Protein AF-A0A920FB20-F1 (afdb_monomer_lite)

Secondary structure (DSSP, 8-state):
--HHHHHHHHHHHT--GGG--HHHHH--HHHHHHHHHH-SSPBPTTS-B-

Structure (mmCIF, N/CA/C/O backbone):
data_AF-A0A920FB20-F1
#
_entry.id   AF-A0A920FB20-F1
#
loop_
_atom_site.group_PDB
_atom_site.id
_atom_site.type_symbol
_atom_site.label_atom_id
_atom_site.label_alt_id
_atom_site.label_comp_id
_atom_site.label_asym_id
_atom_site.label_entity_id
_atom_site.label_seq_id
_atom_site.pdbx_PDB_ins_code
_atom_site.Cartn_x
_atom_site.Cartn_y
_atom_site.Cartn_z
_atom_site.occupancy
_atom_site.B_iso_or_equiv
_atom_site.auth_seq_id
_atom_site.auth_comp_id
_atom_site.auth_asym_id
_atom_site.auth_atom_id
_atom_site.pdbx_PDB_model_num
ATOM 1 N N . MET A 1 1 ? -15.827 13.549 9.933 1.00 62.47 1 MET A N 1
ATOM 2 C CA . MET A 1 1 ? -14.549 13.136 9.306 1.00 62.47 1 MET A CA 1
ATOM 3 C C . MET A 1 1 ? -14.259 14.064 8.143 1.00 62.47 1 MET A C 1
ATOM 5 O O . MET A 1 1 ? -15.189 14.350 7.399 1.00 62.47 1 MET A O 1
ATOM 9 N N . SER A 1 2 ? -13.025 14.560 8.024 1.00 84.75 2 SER A N 1
ATOM 10 C CA . SER A 1 2 ? -12.593 15.362 6.872 1.00 84.75 2 SER A CA 1
ATOM 11 C C . SER A 1 2 ? -12.611 14.517 5.593 1.00 84.75 2 SER A C 1
ATOM 13 O O . SER A 1 2 ? -12.441 13.299 5.659 1.00 84.75 2 SER A O 1
ATOM 15 N N . GLU A 1 3 ? -12.797 15.154 4.436 1.00 86.69 3 GLU A N 1
ATOM 16 C CA . GLU A 1 3 ? -12.718 14.488 3.121 1.00 86.69 3 GLU A CA 1
ATOM 17 C C . GLU A 1 3 ? -11.383 13.755 2.935 1.00 86.69 3 GLU A C 1
ATOM 19 O O . GLU A 1 3 ? -11.340 12.619 2.476 1.00 86.69 3 GLU A O 1
ATOM 24 N N . GLN A 1 4 ? -10.293 14.343 3.429 1.00 85.81 4 GLN A N 1
ATOM 25 C CA . GLN A 1 4 ? -8.969 13.732 3.379 1.00 85.81 4 GLN A CA 1
ATOM 26 C C . GLN A 1 4 ? -8.889 12.397 4.137 1.00 85.81 4 GLN A C 1
ATOM 28 O O . GLN A 1 4 ? -8.296 11.452 3.628 1.00 85.81 4 GLN A O 1
ATOM 33 N N . ASN A 1 5 ? -9.530 12.277 5.306 1.00 90.12 5 ASN A N 1
ATOM 34 C CA . ASN A 1 5 ? -9.560 11.007 6.038 1.00 90.12 5 ASN A CA 1
ATOM 35 C C . ASN A 1 5 ? -10.386 9.940 5.312 1.00 90.12 5 ASN A C 1
ATOM 37 O O . ASN A 1 5 ? -10.046 8.765 5.391 1.00 90.12 5 ASN A O 1
ATOM 41 N N . LYS A 1 6 ? -11.468 10.323 4.620 1.00 91.75 6 LYS A N 1
ATOM 42 C CA . LYS A 1 6 ? -12.256 9.366 3.828 1.00 91.75 6 LYS A CA 1
ATOM 43 C C . LYS A 1 6 ? -11.421 8.805 2.677 1.00 91.75 6 LYS A C 1
ATOM 45 O O . LYS A 1 6 ? -11.364 7.590 2.523 1.00 91.75 6 LYS A O 1
ATOM 50 N N . ASN A 1 7 ? -10.705 9.676 1.966 1.00 94.31 7 ASN A N 1
ATOM 51 C CA . ASN A 1 7 ? -9.814 9.275 0.877 1.00 94.31 7 ASN A CA 1
ATOM 52 C C . ASN A 1 7 ? -8.680 8.363 1.369 1.00 94.31 7 ASN A C 1
ATOM 54 O O . ASN A 1 7 ? -8.362 7.378 0.712 1.00 94.31 7 ASN A O 1
ATOM 58 N N . GLU A 1 8 ? -8.089 8.645 2.537 1.00 95.69 8 GLU A N 1
ATOM 59 C CA . GLU A 1 8 ? -7.060 7.772 3.121 1.00 95.69 8 GLU A CA 1
ATOM 60 C C . GLU A 1 8 ? -7.611 6.383 3.487 1.00 95.69 8 GLU A C 1
ATOM 62 O O . GLU A 1 8 ? -6.935 5.384 3.256 1.00 95.69 8 GLU A O 1
ATOM 67 N N . ILE A 1 9 ? -8.839 6.294 4.010 1.00 95.25 9 ILE A N 1
ATOM 68 C CA . ILE A 1 9 ? -9.483 5.008 4.327 1.00 95.25 9 ILE A CA 1
ATOM 69 C C . ILE A 1 9 ? -9.786 4.209 3.054 1.00 95.25 9 ILE A C 1
ATOM 71 O O . ILE A 1 9 ? -9.571 2.998 3.032 1.00 95.25 9 ILE A O 1
ATOM 75 N N . GLU A 1 10 ? -10.285 4.854 1.997 1.00 95.50 10 GLU A N 1
ATOM 76 C CA . GLU A 1 10 ? -10.522 4.185 0.710 1.00 95.50 10 GLU A CA 1
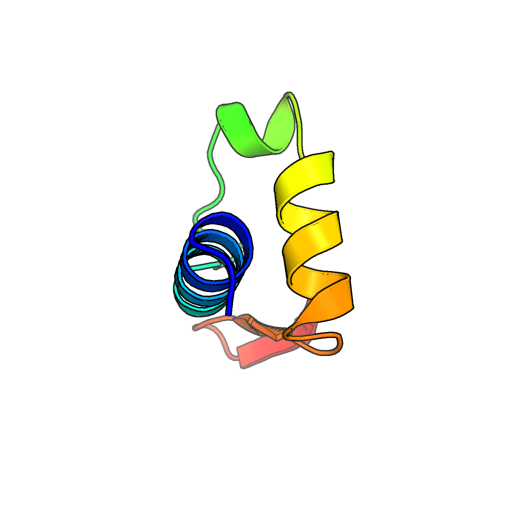ATOM 77 C C . GLU A 1 10 ? -9.220 3.709 0.068 1.00 95.50 10 GLU A C 1
ATOM 79 O O . GLU A 1 10 ? -9.150 2.575 -0.402 1.00 95.50 10 GLU A O 1
ATOM 84 N N . LEU A 1 11 ? -8.171 4.532 0.115 1.00 94.88 11 LEU A N 1
ATOM 85 C CA . LEU A 1 11 ? -6.839 4.153 -0.348 1.00 94.88 11 LEU A CA 1
ATOM 86 C C . LEU A 1 11 ? -6.331 2.913 0.393 1.00 94.88 11 LEU A C 1
ATOM 88 O O . LEU A 1 11 ? -5.900 1.960 -0.243 1.00 94.88 11 LEU A O 1
ATOM 92 N N . VAL A 1 12 ? -6.428 2.896 1.725 1.00 96.12 12 VAL A N 1
ATOM 93 C CA . VAL A 1 12 ? -5.992 1.759 2.552 1.00 96.12 12 VAL A CA 1
ATOM 94 C C . VAL A 1 12 ? -6.791 0.494 2.258 1.00 96.12 12 VAL A C 1
ATOM 96 O O . VAL A 1 12 ? -6.222 -0.589 2.236 1.00 96.12 12 VAL A O 1
ATOM 99 N N . ARG A 1 13 ? -8.099 0.607 2.012 1.00 94.38 13 ARG A N 1
ATOM 100 C CA . ARG A 1 13 ? -8.950 -0.547 1.674 1.00 94.38 13 ARG A CA 1
ATOM 101 C C . ARG A 1 13 ? -8.596 -1.196 0.341 1.00 94.38 13 ARG A C 1
ATOM 103 O O . ARG A 1 13 ? -8.826 -2.389 0.191 1.00 94.38 13 ARG A O 1
ATOM 110 N N . ASN A 1 14 ? -8.082 -0.411 -0.600 1.00 93.88 14 ASN A N 1
ATOM 111 C CA . ASN A 1 14 ? -7.738 -0.864 -1.945 1.00 93.88 14 ASN A CA 1
ATOM 112 C C . ASN A 1 14 ? -6.232 -1.113 -2.121 1.00 93.88 14 ASN A C 1
ATOM 114 O O . ASN A 1 14 ? -5.792 -1.384 -3.236 1.00 93.88 14 ASN A O 1
ATOM 118 N N . PHE A 1 15 ? -5.436 -0.971 -1.058 1.00 95.25 15 PHE A N 1
ATOM 119 C CA . PHE A 1 15 ? -4.003 -1.213 -1.120 1.00 95.25 15 PHE A CA 1
ATOM 120 C C . PHE A 1 15 ? -3.724 -2.712 -1.282 1.00 95.25 15 PHE A C 1
ATOM 122 O O . PHE A 1 15 ? -4.317 -3.542 -0.604 1.00 95.25 15 PHE A O 1
ATOM 129 N N . ASP A 1 16 ? -2.805 -3.043 -2.184 1.00 95.12 16 ASP A N 1
ATOM 130 C CA . ASP A 1 16 ? -2.228 -4.376 -2.316 1.00 95.12 16 ASP A CA 1
ATOM 131 C C . ASP A 1 16 ? -0.772 -4.209 -2.745 1.00 95.12 16 ASP A C 1
ATOM 133 O O . ASP A 1 16 ? -0.482 -3.626 -3.796 1.00 95.12 16 ASP A O 1
ATOM 137 N N . LEU A 1 17 ? 0.149 -4.718 -1.925 1.00 93.81 17 LEU A N 1
ATOM 138 C CA . LEU A 1 17 ? 1.582 -4.640 -2.186 1.00 93.81 17 LEU A CA 1
ATOM 139 C C . LEU A 1 17 ? 1.970 -5.274 -3.533 1.00 93.81 17 LEU A C 1
AT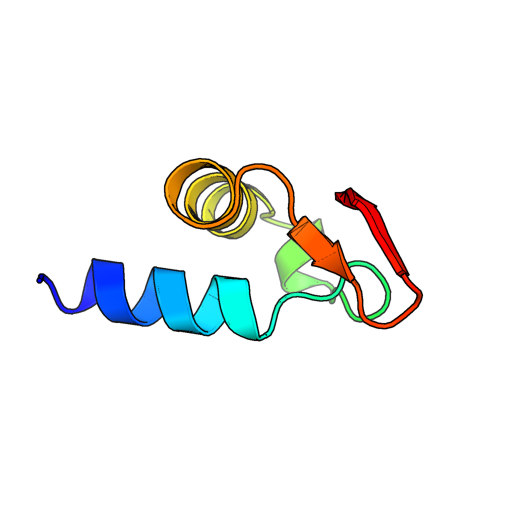OM 141 O O . LEU A 1 17 ? 2.911 -4.813 -4.175 1.00 93.81 17 LEU A O 1
ATOM 145 N N . ASN A 1 18 ? 1.244 -6.297 -3.988 1.00 93.62 18 ASN A N 1
ATOM 146 C CA . ASN A 1 18 ? 1.530 -6.986 -5.250 1.00 93.62 18 ASN A CA 1
ATOM 147 C C . ASN A 1 18 ? 1.064 -6.210 -6.490 1.00 93.62 18 ASN A C 1
ATOM 149 O O . ASN A 1 18 ? 1.445 -6.558 -7.608 1.00 93.62 18 ASN A O 1
ATOM 153 N N . LEU A 1 19 ? 0.242 -5.173 -6.305 1.00 95.00 19 LEU A N 1
ATOM 154 C CA . LEU A 1 19 ? -0.348 -4.367 -7.376 1.00 95.00 19 LEU A CA 1
ATOM 155 C C . LEU A 1 19 ? 0.165 -2.919 -7.379 1.00 95.00 19 LEU A C 1
ATOM 157 O O . LEU A 1 19 ? -0.406 -2.069 -8.062 1.00 95.00 19 LEU A O 1
ATOM 161 N N . ILE A 1 20 ? 1.230 -2.623 -6.624 1.00 93.00 20 ILE A N 1
ATOM 162 C CA . ILE A 1 20 ? 1.815 -1.279 -6.577 1.00 93.00 20 ILE A CA 1
ATOM 163 C C . ILE A 1 20 ? 2.342 -0.841 -7.944 1.00 93.00 20 ILE A C 1
ATOM 165 O O . ILE A 1 20 ? 2.870 -1.631 -8.730 1.00 93.00 20 ILE A O 1
ATOM 169 N N . ASP A 1 21 ? 2.245 0.455 -8.206 1.00 92.75 21 ASP A N 1
ATOM 170 C CA . ASP A 1 21 ? 2.638 1.063 -9.466 1.00 92.75 21 ASP A CA 1
ATOM 171 C C . ASP A 1 21 ? 3.871 1.975 -9.320 1.00 92.75 21 A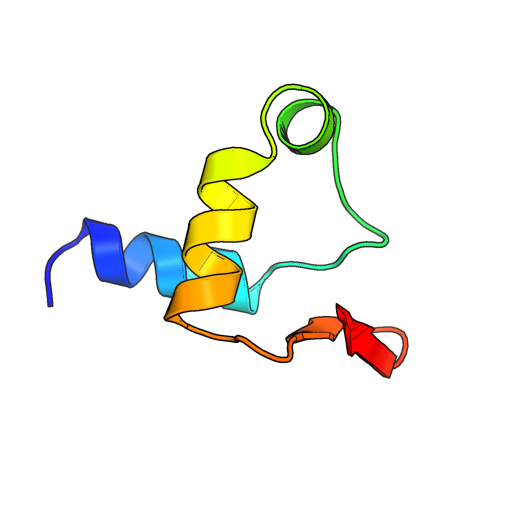SP A C 1
ATOM 173 O O . ASP A 1 21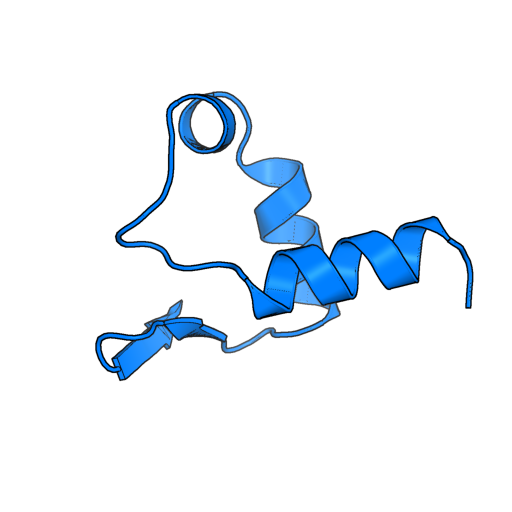 ? 4.505 2.099 -8.264 1.00 92.75 21 ASP A O 1
ATOM 177 N N . LYS A 1 22 ? 4.239 2.636 -10.423 1.00 96.06 22 LYS A N 1
ATOM 178 C CA . LYS A 1 22 ? 5.367 3.573 -10.447 1.00 96.06 22 LYS A CA 1
ATOM 179 C C . LYS A 1 22 ? 5.133 4.791 -9.547 1.00 96.06 22 LYS A C 1
ATOM 181 O O . LYS A 1 22 ? 6.112 5.359 -9.054 1.00 96.06 22 LYS A O 1
ATOM 186 N N . GLU A 1 23 ? 3.884 5.206 -9.344 1.00 93.38 23 GLU A N 1
ATOM 187 C CA . GLU A 1 23 ? 3.560 6.343 -8.481 1.00 93.38 23 GLU A CA 1
ATOM 188 C C . GLU A 1 23 ? 3.896 6.016 -7.028 1.00 93.38 23 GLU A C 1
ATOM 190 O O . GLU A 1 23 ? 4.619 6.781 -6.383 1.00 93.38 23 GLU A O 1
ATOM 195 N N . PHE A 1 24 ? 3.494 4.832 -6.557 1.00 94.50 24 PHE A N 1
ATOM 196 C CA . PHE A 1 24 ? 3.861 4.344 -5.230 1.00 94.50 24 PHE A CA 1
ATOM 197 C C . PHE A 1 24 ? 5.380 4.223 -5.062 1.00 94.50 24 PHE A C 1
ATOM 199 O O . PHE A 1 24 ? 5.925 4.687 -4.063 1.00 94.50 24 PHE A O 1
ATOM 206 N N . ILE A 1 25 ? 6.089 3.664 -6.051 1.00 94.94 25 ILE A N 1
ATOM 207 C CA . ILE A 1 25 ? 7.557 3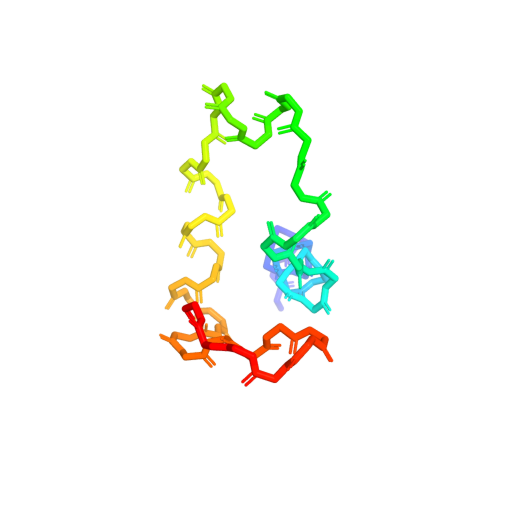.524 -5.997 1.00 94.94 25 ILE A CA 1
ATOM 208 C C . ILE A 1 25 ? 8.247 4.893 -5.906 1.00 94.94 25 ILE A C 1
ATOM 210 O O . ILE A 1 25 ? 9.234 5.053 -5.190 1.00 94.94 25 ILE A O 1
ATOM 214 N N . THR A 1 26 ? 7.733 5.887 -6.631 1.00 97.94 26 THR A N 1
ATOM 215 C CA . THR A 1 26 ? 8.325 7.231 -6.677 1.00 97.94 26 THR A CA 1
ATOM 216 C C . THR A 1 26 ? 8.027 8.024 -5.403 1.00 97.94 26 THR A C 1
ATOM 218 O O . THR A 1 26 ? 8.856 8.824 -4.969 1.00 97.94 26 THR A O 1
ATOM 221 N N . ASN A 1 27 ? 6.857 7.817 -4.792 1.00 97.12 27 ASN A N 1
ATOM 222 C CA . ASN A 1 27 ? 6.448 8.522 -3.582 1.00 97.12 27 ASN A CA 1
ATOM 223 C C . ASN A 1 27 ? 5.541 7.652 -2.687 1.00 97.12 27 ASN A C 1
ATOM 225 O O . ASN A 1 27 ? 4.320 7.825 -2.691 1.00 97.12 27 ASN A O 1
ATOM 229 N N . PRO A 1 28 ? 6.115 6.762 -1.860 1.00 96.31 28 PRO A N 1
ATOM 230 C CA . PRO A 1 28 ? 5.329 5.846 -1.031 1.00 96.31 28 PRO A CA 1
ATOM 231 C C . PRO A 1 28 ? 4.772 6.514 0.235 1.00 96.31 28 PRO A C 1
ATOM 233 O O . PRO A 1 28 ? 3.882 5.978 0.895 1.00 96.31 28 PRO A O 1
ATOM 236 N N . PHE A 1 29 ? 5.293 7.686 0.615 1.00 96.69 29 PHE A N 1
ATOM 237 C CA . PHE A 1 29 ? 5.019 8.305 1.915 1.00 96.69 29 PHE A CA 1
ATOM 238 C C . PHE A 1 29 ? 3.535 8.593 2.194 1.00 96.69 29 PHE A C 1
ATOM 240 O O . PHE A 1 29 ? 3.117 8.370 3.334 1.00 96.69 29 PHE A O 1
ATOM 247 N N . PRO A 1 30 ? 2.718 9.060 1.228 1.00 95.56 30 PRO A N 1
ATOM 248 C CA . PRO A 1 30 ? 1.289 9.262 1.456 1.00 95.56 30 PRO A CA 1
ATOM 249 C C . PRO A 1 30 ? 0.567 7.952 1.787 1.00 95.56 30 PRO A C 1
ATOM 251 O O . PRO A 1 30 ? -0.164 7.896 2.775 1.00 95.56 30 PRO A O 1
ATOM 254 N N . THR A 1 31 ? 0.837 6.891 1.023 1.00 95.62 31 THR A N 1
ATOM 255 C CA . THR A 1 31 ? 0.246 5.563 1.226 1.00 95.62 31 THR A CA 1
ATOM 256 C C . THR A 1 31 ? 0.690 4.955 2.551 1.00 95.62 31 THR A C 1
ATOM 258 O O . THR A 1 31 ? -0.150 4.560 3.354 1.00 95.62 31 THR A O 1
ATOM 261 N N . CYS A 1 32 ? 1.990 4.982 2.860 1.00 96.00 32 CYS A N 1
ATOM 262 C CA . CYS A 1 32 ? 2.502 4.491 4.142 1.00 96.00 32 CYS A CA 1
ATOM 263 C C . CYS A 1 32 ? 1.938 5.274 5.338 1.00 96.00 32 CYS A C 1
ATOM 265 O O . CYS A 1 32 ? 1.694 4.698 6.398 1.00 96.00 32 CYS A O 1
ATOM 267 N N . ARG A 1 33 ? 1.704 6.588 5.194 1.00 96.75 33 ARG A N 1
ATOM 268 C CA . ARG A 1 33 ? 1.044 7.391 6.235 1.00 96.75 33 ARG A CA 1
ATOM 269 C C . ARG A 1 33 ? -0.396 6.931 6.450 1.00 96.75 33 ARG A C 1
ATOM 271 O O . ARG A 1 33 ? -0.791 6.760 7.600 1.00 96.75 33 ARG A O 1
ATOM 278 N N . ALA A 1 34 ? -1.151 6.735 5.371 1.00 96.62 34 ALA A N 1
ATOM 279 C CA . ALA A 1 34 ? -2.531 6.270 5.446 1.00 96.62 34 ALA A CA 1
ATOM 280 C C . ALA A 1 34 ? -2.611 4.872 6.084 1.00 96.62 34 ALA A C 1
ATOM 282 O O . ALA A 1 34 ? -3.369 4.680 7.034 1.00 96.62 34 ALA A O 1
ATOM 283 N N . LEU A 1 35 ? -1.763 3.934 5.645 1.00 96.75 35 LEU A N 1
ATOM 284 C CA . LEU A 1 35 ? -1.675 2.580 6.204 1.00 96.75 35 LEU A CA 1
ATOM 285 C C . LEU A 1 35 ? -1.373 2.614 7.703 1.00 96.75 35 LEU A C 1
ATOM 287 O O . LEU A 1 35 ? -2.127 2.059 8.493 1.00 96.75 35 LEU A O 1
ATOM 291 N N . ARG A 1 36 ? -0.361 3.376 8.130 1.00 96.56 36 ARG A N 1
ATOM 292 C CA . ARG A 1 36 ? -0.025 3.516 9.556 1.00 96.56 36 ARG A CA 1
ATOM 293 C C . ARG A 1 36 ? -1.179 4.061 10.406 1.00 96.56 36 ARG A C 1
ATOM 295 O O . ARG A 1 36 ? -1.299 3.684 11.567 1.00 96.56 36 ARG A O 1
ATOM 302 N N . ASN A 1 37 ? -1.996 4.956 9.854 1.00 96.88 37 ASN A N 1
ATOM 303 C CA . ASN A 1 37 ? -3.088 5.594 10.589 1.00 96.88 37 ASN A CA 1
ATOM 304 C C . ASN A 1 37 ? -4.351 4.725 10.662 1.00 96.88 37 ASN A C 1
ATOM 306 O O . ASN A 1 37 ? -5.047 4.765 11.675 1.00 96.88 37 ASN A O 1
ATOM 310 N N . HIS A 1 38 ? -4.659 3.974 9.600 1.00 96.31 38 HIS A N 1
ATOM 311 C CA . HIS A 1 38 ? -5.967 3.321 9.439 1.00 96.31 38 HIS A CA 1
ATOM 312 C C . HIS A 1 38 ? -5.903 1.788 9.355 1.00 96.31 38 HIS A C 1
ATOM 314 O O . HIS A 1 38 ? -6.918 1.135 9.575 1.00 96.31 38 HIS A O 1
ATOM 320 N N . SER A 1 39 ? -4.739 1.202 9.062 1.00 96.38 39 SER A N 1
ATOM 321 C CA . SER A 1 39 ? -4.513 -0.250 8.985 1.00 96.38 39 SER A CA 1
ATOM 322 C C . SER A 1 39 ? -3.060 -0.594 9.354 1.00 96.38 39 SER A C 1
ATOM 324 O O . SER A 1 39 ? -2.287 -0.993 8.486 1.00 96.38 39 SER A O 1
ATOM 326 N N . PRO A 1 40 ? -2.660 -0.430 10.632 1.00 94.38 40 PRO A N 1
ATOM 327 C CA . PRO A 1 40 ? -1.268 -0.590 11.072 1.00 94.38 40 PRO A CA 1
ATOM 328 C C . PRO A 1 40 ? -0.710 -2.016 10.914 1.00 94.38 40 PRO A C 1
ATOM 330 O O . PRO A 1 40 ? 0.499 -2.202 10.996 1.00 94.38 40 PRO A O 1
ATOM 333 N N . LEU A 1 41 ? -1.589 -3.000 10.716 1.00 94.81 41 LEU A N 1
ATOM 334 C CA . LEU A 1 41 ? -1.296 -4.335 10.203 1.00 94.81 41 LEU A CA 1
ATOM 335 C C . LEU A 1 41 ? -2.243 -4.546 9.024 1.00 94.81 41 LEU A C 1
ATOM 337 O O . LEU A 1 41 ? -3.437 -4.773 9.234 1.00 94.81 41 LEU A O 1
ATOM 341 N N . HIS A 1 42 ? -1.746 -4.385 7.802 1.00 96.12 42 HIS A N 1
ATOM 342 C CA . HIS A 1 42 ? -2.542 -4.539 6.595 1.00 96.12 42 HIS A CA 1
ATOM 343 C C . HIS A 1 42 ? -2.336 -5.931 6.003 1.00 96.12 42 HIS A C 1
ATOM 345 O O . HIS A 1 42 ? -1.209 -6.392 5.870 1.00 96.12 42 HIS A O 1
ATOM 351 N N . GLN A 1 43 ? -3.423 -6.613 5.648 1.00 95.69 43 GLN A N 1
ATOM 352 C CA . GLN A 1 43 ? -3.350 -7.907 4.979 1.00 95.69 43 GLN A CA 1
ATOM 353 C C . GLN A 1 43 ? -3.652 -7.728 3.493 1.00 95.69 43 GLN A C 1
ATOM 355 O O . GLN A 1 43 ? -4.739 -7.275 3.143 1.00 95.69 43 GLN A O 1
ATOM 360 N N . ASN A 1 44 ? -2.700 -8.101 2.640 1.00 94.25 44 ASN A N 1
ATOM 361 C CA . ASN A 1 44 ? -2.865 -8.074 1.188 1.00 94.25 44 ASN A CA 1
ATOM 362 C C . ASN A 1 44 ? -3.769 -9.230 0.719 1.00 94.25 44 ASN A C 1
ATOM 364 O O . ASN A 1 44 ? -4.044 -10.175 1.466 1.00 94.25 44 ASN A O 1
ATOM 368 N N . ALA A 1 45 ? -4.204 -9.195 -0.543 1.00 93.25 45 ALA A N 1
ATOM 369 C CA . ALA A 1 45 ? -5.112 -10.202 -1.100 1.00 93.25 45 ALA A CA 1
ATOM 370 C C . ALA A 1 45 ? -4.519 -11.626 -1.131 1.00 93.25 45 ALA A C 1
ATOM 372 O O . ALA A 1 45 ? -5.257 -12.606 -1.038 1.00 93.25 45 ALA A O 1
ATOM 373 N N . ASP A 1 46 ? -3.193 -11.747 -1.228 1.00 94.06 46 ASP A N 1
ATOM 374 C CA . ASP A 1 46 ? -2.465 -13.023 -1.178 1.00 94.06 46 ASP A CA 1
ATOM 375 C C . ASP A 1 46 ? -2.286 -13.581 0.249 1.00 94.06 46 ASP A C 1
ATOM 377 O O . ASP A 1 46 ? -1.737 -14.668 0.434 1.00 94.06 46 ASP A O 1
ATOM 381 N N . GLY A 1 47 ? -2.757 -12.849 1.263 1.00 94.06 47 GLY A N 1
ATOM 382 C CA . GLY A 1 47 ? -2.664 -13.204 2.674 1.00 94.06 47 GLY A CA 1
ATOM 383 C C . GLY A 1 47 ? -1.382 -12.739 3.367 1.00 94.06 47 GLY A C 1
ATOM 384 O O . GLY A 1 47 ? -1.283 -12.916 4.584 1.00 94.06 47 GLY A O 1
ATOM 385 N N . SER A 1 48 ? -0.432 -12.135 2.645 1.00 94.06 48 SER A N 1
ATOM 386 C CA . SER A 1 48 ? 0.760 -11.517 3.234 1.00 94.06 48 SER A CA 1
ATOM 387 C C . SER A 1 48 ? 0.401 -10.293 4.081 1.00 94.06 48 SER A C 1
ATOM 389 O O . SER A 1 48 ? -0.656 -9.684 3.910 1.00 94.06 48 SER A O 1
ATOM 391 N N . LEU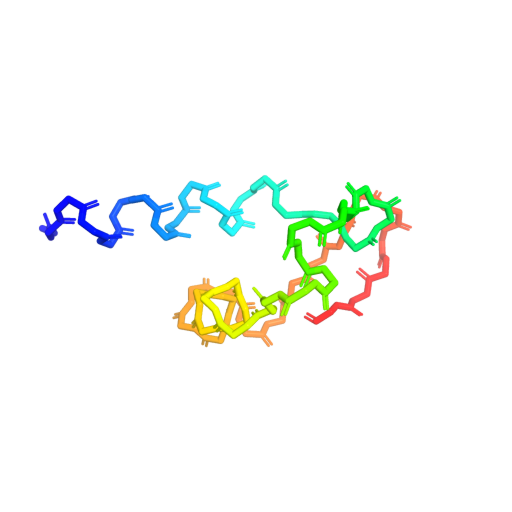 A 1 49 ? 1.286 -9.938 5.013 1.00 94.81 49 LEU A N 1
ATOM 392 C CA . LEU A 1 49 ? 1.122 -8.768 5.872 1.00 94.81 49 LEU A CA 1
ATOM 393 C C . LEU A 1 49 ? 2.074 -7.652 5.444 1.00 94.81 49 LEU A C 1
ATOM 395 O O . LEU A 1 49 ? 3.247 -7.912 5.167 1.00 94.81 49 LEU A O 1
ATOM 399 N N . PHE A 1 50 ? 1.554 -6.428 5.439 1.00 90.50 50 PHE A N 1
ATOM 400 C CA . PHE A 1 50 ? 2.277 -5.175 5.264 1.00 90.50 50 PHE A CA 1
ATOM 401 C C . PHE A 1 50 ? 2.080 -4.267 6.483 1.00 90.50 50 PHE A C 1
ATOM 403 O O . PHE A 1 50 ? 0.927 -4.144 6.964 1.00 90.50 50 PHE A O 1
#

pLDDT: mean 93.73, std 5.21, range [62.47, 97.94]

Sequence (50 aa):
MSEQNKNEIELVRNFDLNLIDKEFITNPFPTCRALRNHSPLHQNADGSLF

Foldseek 3Di:
DDPLLVVLQVLLVPDAPVPDDPVCVVPVVSNVVSCVVHPVWRAHPVRDTD

Radius of gyration: 10.73 Å; chains: 1; bounding box: 23×29×22 Å